Protein 3JD6 (pdb70)

Foldseek 3Di:
DDQDVPVDWAWCALVVCVADLVQKAWPDPVCVQFFVCPVGSNLQAPPRDDRWHFTGTQDDQLPIWIKGQQQDFAWFFWKKKAFIDPDWKAKWKKWKWADPPVDDDIDGQADPDVGHDIHIHDGTHGGMDIGTRHDIDGHRMIIIGTHDIPNTDGIHIITIGHPSPDD

Nearest PDB structures (foldseek):
  3jd6-assembly1_O  TM=1.006E+00  e=1.590E-33  Homo sapiens
  5n6w-assembly1_A  TM=8.012E-01  e=7.878E-18  Homo sapiens
  4ki5-assembly1_M  TM=8.714E-01  e=9.964E-13  Homo sapiens
  1iqd-assembly1_C  TM=8.669E-01  e=8.639E-12  Homo sapiens
  7kbt-assembly1_A  TM=8.930E-01  e=3.059E-11  Sus scrofa

Structure (mmCIF, N/CA/C/O backbone):
data_3JD6
#
_entry.id   3JD6
#
_cell.length_a   1
_cell.length_b   1
_cell.length_c   1
_cell.angle_alpha   90
_cell.angle_beta   90
_cell.angle_gamma   90
#
_symmetry.space_group_name_H-M   'P 1'
#
loop_
_atom_site.group_PDB
_atom_site.id
_atom_site.type_symbol
_atom_site.label_atom_id
_atom_site.label_alt_id
_atom_site.label_comp_id
_atom_site.label_asym_id
_atom_site.label_entity_id
_atom_site.label_seq_id
_atom_site.pdbx_PDB_ins_code
_atom_site.Cartn_x
_atom_site.Cartn_y
_atom_site.Cartn_z
_atom_site.occupancy
_atom_site.B_iso_or_equiv
_atom_site.auth_seq_id
_atom_site.auth_comp_id
_atom_site.auth_asym_id
_atom_site.auth_atom_id
_atom_site.pdbx_PDB_model_num
ATOM 1 N N . ASP A 1 35 ? 10.456 15.061 -32.135 1.00 0.00 58 ASP O N 1
ATOM 2 C CA . ASP A 1 35 ? 9.230 14.968 -31.248 1.00 0.00 58 ASP O CA 1
ATOM 3 C C . ASP A 1 35 ? 9.092 16.246 -30.374 1.00 0.00 58 ASP O C 1
ATOM 4 O O . ASP A 1 35 ? 8.133 17.024 -30.486 1.00 0.00 58 ASP O O 1
ATOM 13 N N . CYS A 1 36 ? 10.130 16.452 -29.483 1.00 0.00 59 CYS O N 1
ATOM 14 C CA . CYS A 1 36 ? 10.268 17.534 -28.573 1.00 0.00 59 CYS O CA 1
ATOM 15 C C . CYS A 1 36 ? 11.559 17.276 -27.793 1.00 0.00 59 CYS O C 1
ATOM 16 O O . CYS A 1 36 ? 11.990 16.085 -27.708 1.00 0.00 59 CYS O O 1
ATOM 23 N N . ILE A 1 37 ? 12.143 18.427 -27.371 1.00 0.00 60 ILE O N 1
ATOM 24 C CA . ILE A 1 37 ? 13.427 18.441 -26.640 1.00 0.00 60 ILE O CA 1
ATOM 25 C C . ILE A 1 37 ? 13.274 17.644 -25.467 1.00 0.00 60 ILE O C 1
ATOM 26 O O . ILE A 1 37 ? 12.166 17.558 -24.895 1.00 0.00 60 ILE O O 1
ATOM 42 N N . PRO A 1 38 ? 14.300 16.855 -25.112 1.00 0.00 61 PRO O N 1
ATOM 43 C CA . PRO A 1 38 ? 14.300 16.070 -23.898 1.00 0.00 61 PRO O CA 1
ATOM 44 C C . PRO A 1 38 ? 15.231 16.621 -22.876 1.00 0.00 61 PRO O C 1
ATOM 45 O O . PRO A 1 38 ? 15.953 17.521 -23.206 1.00 0.00 61 PRO O O 1
ATOM 56 N N . GLU A 1 39 ? 15.274 15.896 -21.765 1.00 0.00 62 GLU O N 1
ATOM 57 C CA . GLU A 1 39 ? 16.173 16.205 -20.715 1.00 0.00 62 GLU O CA 1
ATOM 58 C C . GLU A 1 39 ? 17.101 15.049 -20.627 1.00 0.00 62 GLU O C 1
ATOM 59 O O . GLU A 1 39 ? 16.790 13.961 -20.057 1.00 0.00 62 GLU O O 1
ATOM 71 N N . CYS A 1 40 ? 18.342 15.167 -21.105 1.00 0.00 63 CYS O N 1
ATOM 72 C CA . CYS A 1 40 ? 18.636 15.252 -22.539 1.00 0.00 63 CYS O CA 1
ATOM 73 C C . CYS A 1 40 ? 18.739 13.899 -23.116 1.00 0.00 63 CYS O C 1
ATOM 74 O O . CYS A 1 40 ? 18.449 13.675 -24.294 1.00 0.00 63 CYS O O 1
ATOM 81 N N . PRO A 1 41 ? 19.157 12.782 -22.470 1.00 0.00 64 PRO O N 1
ATOM 82 C CA . PRO A 1 41 ? 19.672 12.496 -21.127 1.00 0.00 64 PRO O CA 1
ATOM 83 C C . PRO A 1 41 ? 21.136 12.866 -20.944 1.00 0.00 64 PRO O C 1
ATOM 84 O O . PRO A 1 41 ? 21.395 12.935 -19.749 1.00 0.00 64 PRO O O 1
ATOM 95 N N . TYR A 1 42 ? 22.007 13.112 -21.967 1.00 0.00 65 TYR O N 1
ATOM 96 C CA . TYR A 1 42 ? 23.372 13.416 -21.635 1.00 0.00 65 TYR O CA 1
ATOM 97 C C . TYR A 1 42 ? 23.695 14.710 -22.349 1.00 0.00 65 TYR O C 1
ATOM 98 O O . TYR A 1 42 ? 23.131 14.958 -23.388 1.00 0.00 65 TYR O O 1
ATOM 116 N N . HIS A 1 43 ? 24.601 15.471 -21.734 1.00 0.00 66 HIS O N 1
ATOM 117 C CA . HIS A 1 43 ? 25.148 16.755 -22.087 1.00 0.00 66 HIS O CA 1
ATOM 118 C C . HIS A 1 43 ? 26.303 16.562 -23.046 1.00 0.00 66 HIS O C 1
ATOM 119 O O . HIS A 1 43 ? 26.975 15.509 -23.013 1.00 0.00 66 HIS O O 1
ATOM 133 N N . LYS A 1 44 ? 26.382 17.552 -23.902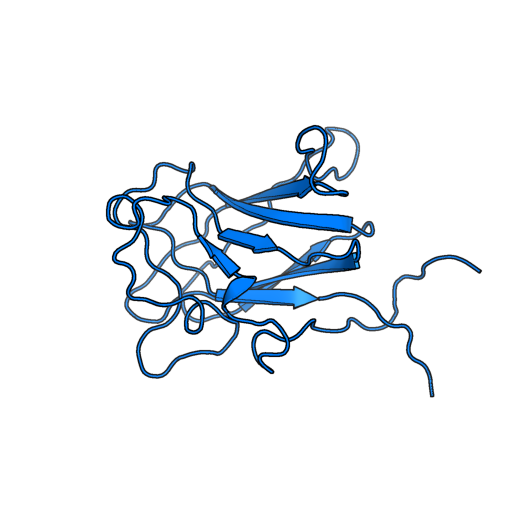 1.00 0.00 67 LYS O N 1
ATOM 134 C CA . LYS A 1 44 ? 27.377 17.517 -24.908 1.00 0.00 67 LYS O CA 1
ATOM 135 C C . LYS A 1 44 ? 28.310 18.712 -24.659 1.00 0.00 67 LYS O C 1
ATOM 136 O O . LYS A 1 44 ? 27.836 19.811 -24.919 1.00 0.00 67 LYS O O 1
ATOM 155 N N . PRO A 1 45 ? 29.524 18.634 -24.162 1.00 0.00 68 PRO O N 1
ATOM 156 C CA . PRO A 1 45 ? 30.393 19.838 -24.045 1.00 0.00 68 PRO O CA 1
ATOM 157 C C . PRO A 1 45 ? 30.632 20.400 -25.462 1.00 0.00 68 PRO O C 1
ATOM 158 O O . PRO A 1 45 ? 30.769 19.568 -26.341 1.00 0.00 68 PRO O O 1
ATOM 169 N N . LEU A 1 46 ? 30.632 21.745 -25.571 1.00 0.00 69 LEU O N 1
ATOM 170 C CA . LEU A 1 46 ? 30.867 22.342 -26.919 1.00 0.00 69 LEU O CA 1
ATOM 171 C C . LEU A 1 46 ? 32.194 22.040 -27.392 1.00 0.00 69 LEU O C 1
ATOM 172 O O . LEU A 1 46 ? 32.392 21.484 -28.450 1.00 0.00 69 LEU O O 1
ATOM 188 N N . GLY A 1 47 ? 33.209 22.379 -26.489 1.00 0.00 70 GLY O N 1
ATOM 189 C CA . GLY A 1 47 ? 34.611 22.066 -26.665 1.00 0.00 70 GLY O CA 1
ATOM 190 C C . GLY A 1 47 ? 35.404 23.348 -26.440 1.00 0.00 70 GLY O C 1
ATOM 191 O O . GLY A 1 47 ? 35.555 24.036 -27.367 1.00 0.00 70 GLY O O 1
ATOM 195 N N . PHE A 1 48 ? 35.859 23.492 -25.203 1.00 0.00 71 PHE O N 1
ATOM 196 C CA . PHE A 1 48 ? 36.767 24.527 -24.732 1.00 0.00 71 PHE O CA 1
ATOM 197 C C . PHE A 1 48 ? 37.967 23.750 -24.233 1.00 0.00 71 PHE O C 1
ATOM 198 O O . PHE A 1 48 ? 39.102 24.257 -24.309 1.00 0.00 71 PHE O O 1
ATOM 215 N N . GLU A 1 49 ? 37.805 22.571 -23.645 1.00 0.00 72 GLU O N 1
ATOM 216 C CA . GLU A 1 49 ? 38.835 21.717 -23.145 1.00 0.00 72 GLU O CA 1
ATOM 217 C C . GLU A 1 49 ? 39.339 21.100 -24.490 1.00 0.00 72 GLU O C 1
ATOM 218 O O . GLU A 1 49 ? 40.520 21.085 -24.750 1.00 0.00 72 GLU O O 1
ATOM 230 N N . SER A 1 50 ? 38.374 20.593 -25.381 1.00 0.00 73 SER O N 1
ATOM 231 C CA . SER A 1 50 ? 38.807 19.958 -26.596 1.00 0.00 73 SER O CA 1
ATOM 232 C C . SER A 1 50 ? 39.396 21.047 -27.563 1.00 0.00 73 SER O C 1
ATOM 233 O O . SER A 1 50 ? 40.109 20.757 -28.483 1.00 0.00 73 SER O O 1
ATOM 241 N N . GLY A 1 51 ? 38.865 22.271 -27.355 1.00 0.00 74 GLY O N 1
ATOM 242 C CA . GLY A 1 51 ? 39.223 23.441 -28.123 1.00 0.00 74 GLY O CA 1
ATOM 243 C C . GLY A 1 51 ? 38.571 23.491 -29.397 1.00 0.00 74 GLY O C 1
ATOM 244 O O . GLY A 1 51 ? 39.207 23.829 -30.436 1.00 0.00 74 GLY O O 1
ATOM 248 N N . GLU A 1 52 ? 37.218 23.072 -29.456 1.00 0.00 75 GLU O N 1
ATOM 249 C CA . GLU A 1 52 ? 36.360 23.080 -30.683 1.00 0.00 75 GLU O CA 1
ATOM 250 C C . GLU A 1 52 ? 36.050 24.469 -30.956 1.00 0.00 75 GLU O C 1
ATOM 251 O O . GLU A 1 52 ? 36.255 24.944 -32.113 1.00 0.00 75 GLU O O 1
ATOM 263 N N . VAL A 1 53 ? 35.771 25.296 -29.959 1.00 0.00 76 VAL O N 1
ATOM 264 C CA . VAL A 1 53 ? 35.570 26.668 -30.070 1.00 0.00 76 VAL O CA 1
ATOM 265 C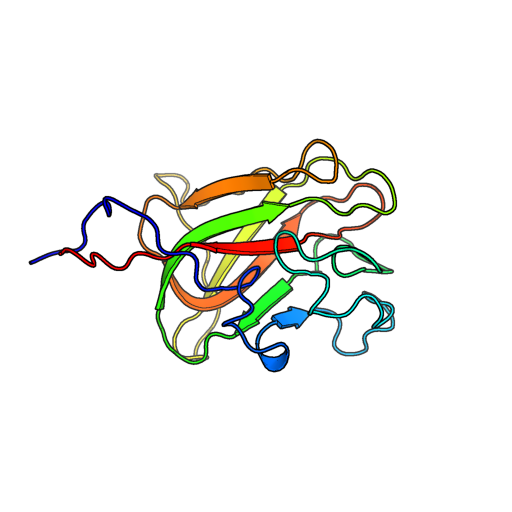 C . VAL A 1 53 ? 36.850 27.313 -30.505 1.00 0.00 76 VAL O C 1
ATOM 266 O O . VAL A 1 53 ? 37.903 26.884 -30.115 1.00 0.00 76 VAL O O 1
ATOM 279 N N . THR A 1 54 ? 36.777 28.353 -31.449 1.00 0.00 77 THR O N 1
ATOM 280 C CA . THR A 1 54 ? 37.970 29.036 -31.986 1.00 0.00 77 THR O CA 1
ATOM 281 C C . THR A 1 54 ? 38.330 30.151 -30.971 1.00 0.00 77 THR O C 1
ATOM 282 O O . THR A 1 54 ? 37.367 30.489 -30.235 1.00 0.00 77 THR O O 1
ATOM 293 N N . PRO A 1 55 ? 39.542 30.725 -30.847 1.00 0.00 78 PRO O N 1
ATOM 294 C CA . PRO A 1 55 ? 39.823 31.669 -29.783 1.00 0.00 78 PRO O CA 1
ATOM 295 C C . PRO A 1 55 ? 39.043 33.009 -30.010 1.00 0.00 78 PRO O C 1
ATOM 296 O O . PRO A 1 55 ? 38.780 33.741 -29.093 1.00 0.00 78 PRO O O 1
ATOM 307 N N . ASP A 1 56 ? 38.737 33.268 -31.268 1.00 0.00 79 ASP O N 1
ATOM 308 C CA . ASP A 1 56 ? 38.049 34.336 -31.937 1.00 0.00 79 ASP O CA 1
ATOM 309 C C . ASP A 1 56 ? 36.569 34.354 -31.471 1.00 0.00 79 ASP O C 1
ATOM 310 O O . ASP A 1 56 ? 35.920 35.382 -31.530 1.00 0.00 79 ASP O O 1
ATOM 319 N N . GLN A 1 57 ? 36.062 33.278 -30.866 1.00 0.00 80 GLN O N 1
ATOM 320 C CA . GLN A 1 57 ? 34.695 33.284 -30.340 1.00 0.00 80 GLN O CA 1
ATOM 321 C C . GLN A 1 57 ? 34.603 33.560 -28.863 1.00 0.00 80 GLN O C 1
ATOM 322 O O . GLN A 1 57 ? 33.516 33.642 -28.290 1.00 0.00 80 GLN O O 1
ATOM 336 N N . ILE A 1 58 ? 35.734 33.767 -28.226 1.00 0.00 81 ILE O N 1
ATOM 337 C CA . ILE A 1 58 ? 35.773 34.077 -26.771 1.00 0.00 81 ILE O CA 1
ATOM 338 C C . ILE A 1 58 ? 36.196 35.559 -26.827 1.00 0.00 81 ILE O C 1
ATOM 339 O O . ILE A 1 58 ? 37.324 36.013 -27.179 1.00 0.00 81 ILE O O 1
ATOM 355 N N . THR A 1 59 ? 35.191 36.343 -26.459 1.00 0.00 82 THR O N 1
ATOM 356 C CA . THR A 1 59 ? 35.228 37.829 -26.474 1.00 0.00 82 THR O CA 1
ATOM 357 C C . THR A 1 59 ? 35.264 38.215 -25.096 1.00 0.00 82 THR O C 1
ATOM 358 O O . THR A 1 59 ? 34.558 37.589 -24.277 1.00 0.00 82 THR O O 1
ATOM 369 N N . CYS A 1 60 ? 36.172 39.163 -24.645 1.00 0.00 83 CYS O N 1
ATOM 370 C CA . CYS A 1 60 ? 36.331 39.618 -23.362 1.00 0.00 83 CYS O CA 1
ATOM 371 C C . CYS A 1 60 ? 35.896 41.035 -23.389 1.00 0.00 83 CYS O C 1
ATOM 372 O O . CYS A 1 60 ? 36.128 41.804 -24.322 1.00 0.00 83 CYS O O 1
ATOM 380 N N . SER A 1 61 ? 35.290 41.534 -22.283 1.00 0.00 84 SER O N 1
ATOM 381 C CA . SER A 1 61 ? 34.852 42.888 -21.978 1.00 0.00 84 SER O CA 1
ATOM 382 C C . SER A 1 61 ? 36.106 43.649 -21.830 1.00 0.00 84 SER O C 1
ATOM 383 O O . SER A 1 61 ? 37.265 43.195 -21.781 1.00 0.00 84 SER O O 1
ATOM 391 N N . ASN A 1 62 ? 35.948 45.000 -21.957 1.00 0.00 85 ASN O N 1
ATOM 392 C CA . ASN A 1 62 ? 37.003 45.982 -22.062 1.00 0.00 85 ASN O CA 1
ATOM 393 C C . ASN A 1 62 ? 37.660 45.925 -23.429 1.00 0.00 85 ASN O C 1
ATOM 394 O O . ASN A 1 62 ? 38.783 45.438 -23.441 1.00 0.00 85 ASN O O 1
ATOM 405 N N . PRO A 1 63 ? 37.179 46.448 -24.542 1.00 0.00 86 PRO O N 1
ATOM 406 C CA . PRO A 1 63 ? 37.759 46.313 -25.854 1.00 0.00 86 PRO O CA 1
ATOM 407 C C . PRO A 1 63 ? 39.087 47.057 -25.883 1.00 0.00 86 PRO O C 1
ATOM 408 O O . PRO A 1 63 ? 39.912 46.729 -26.744 1.00 0.00 86 PRO O O 1
ATOM 419 N N . GLU A 1 64 ? 39.395 47.990 -24.933 1.00 0.00 87 GLU O N 1
ATOM 420 C CA . GLU A 1 64 ? 40.665 48.683 -24.820 1.00 0.00 87 GLU O CA 1
ATOM 421 C C . GLU A 1 64 ? 41.668 47.670 -24.367 1.00 0.00 87 GLU O C 1
ATOM 422 O O . GLU A 1 64 ? 42.825 47.712 -24.783 1.00 0.00 87 GLU O O 1
ATOM 434 N N . GLN A 1 65 ? 41.292 46.640 -23.472 1.00 0.00 88 GLN O N 1
ATOM 435 C CA . GLN A 1 65 ? 42.081 45.511 -22.938 1.00 0.00 88 GLN O CA 1
ATOM 436 C C . GLN A 1 65 ? 43.292 46.038 -22.145 1.00 0.00 88 GLN O C 1
ATOM 437 O O . GLN A 1 65 ? 44.378 45.419 -22.021 1.00 0.00 88 GLN O O 1
ATOM 451 N N . TYR A 1 66 ? 43.135 47.212 -21.520 1.00 0.00 89 TYR O N 1
ATOM 452 C CA . TYR A 1 66 ? 44.186 47.737 -20.757 1.00 0.00 89 TYR O CA 1
ATOM 453 C C . TYR A 1 66 ? 43.599 48.333 -19.491 1.00 0.00 89 TYR O C 1
ATOM 454 O O . TYR A 1 66 ? 44.227 48.943 -18.658 1.00 0.00 89 TYR O O 1
ATOM 472 N N . VAL A 1 67 ? 42.280 48.145 -19.275 1.00 0.00 90 VAL O N 1
ATOM 473 C CA . VAL A 1 67 ? 41.514 48.669 -18.180 1.00 0.00 90 VAL O CA 1
ATOM 474 C C . VAL A 1 67 ? 40.887 47.507 -17.485 1.00 0.00 90 VAL O C 1
ATOM 475 O O . VAL A 1 67 ? 40.835 47.435 -16.287 1.00 0.00 90 VAL O O 1
ATOM 488 N N . GLY A 1 68 ? 40.444 46.478 -18.195 1.00 0.00 91 GLY O N 1
ATOM 489 C CA . GLY A 1 68 ? 39.774 45.319 -17.640 1.00 0.00 91 GLY O CA 1
ATOM 490 C C . GLY A 1 68 ? 40.458 44.101 -18.214 1.00 0.00 91 GLY O C 1
ATOM 491 O O . GLY A 1 68 ? 39.748 43.126 -18.356 1.00 0.00 91 GLY O O 1
ATOM 495 N N . TRP A 1 69 ? 41.755 44.228 -18.489 1.00 0.00 92 TRP O N 1
ATOM 496 C CA . TRP A 1 69 ? 42.489 43.115 -18.940 1.00 0.00 92 TRP O CA 1
ATOM 497 C C . TRP A 1 69 ? 43.929 43.584 -19.119 1.00 0.00 92 TRP O C 1
ATOM 498 O O . TRP A 1 69 ? 44.230 44.752 -19.007 1.00 0.00 92 TRP O O 1
ATOM 519 N N . TYR A 1 70 ? 44.825 42.606 -19.215 1.00 0.00 93 TYR O N 1
ATOM 520 C CA . TYR A 1 70 ? 46.206 42.869 -19.406 1.00 0.00 93 TYR O CA 1
ATOM 521 C C . TYR A 1 70 ? 46.544 42.317 -20.790 1.00 0.00 93 TYR O C 1
ATOM 522 O O . TYR A 1 70 ? 47.689 42.438 -21.314 1.00 0.00 93 TYR O O 1
ATOM 540 N N . SER A 1 71 ? 45.541 41.638 -21.416 1.00 0.00 94 SER O N 1
ATOM 541 C CA . SER A 1 71 ? 45.663 40.946 -22.725 1.00 0.00 94 SER O CA 1
ATOM 542 C C . SER A 1 71 ? 46.634 39.815 -22.679 1.00 0.00 94 SER O C 1
ATOM 543 O O . SER A 1 71 ? 47.250 39.494 -23.664 1.00 0.00 94 SER O O 1
ATOM 551 N N . SER A 1 72 ? 46.746 39.309 -21.454 1.00 0.00 95 SER O N 1
ATOM 552 C CA . SER A 1 72 ? 47.644 38.222 -21.096 1.00 0.00 95 SER O CA 1
ATOM 553 C C . SER A 1 72 ? 47.179 37.971 -19.663 1.00 0.00 95 SER O C 1
ATOM 554 O O . SER A 1 72 ? 47.824 38.412 -18.707 1.00 0.00 95 SER O O 1
ATOM 562 N N . TRP A 1 73 ? 46.095 37.214 -19.523 1.00 0.00 96 TRP O N 1
ATOM 563 C CA . TRP A 1 73 ? 46.078 35.904 -20.014 1.00 0.00 96 TRP O CA 1
ATOM 564 C C . TRP A 1 73 ? 45.181 35.819 -21.163 1.00 0.00 96 TRP O C 1
ATOM 565 O O . TRP A 1 73 ? 44.226 36.561 -21.220 1.00 0.00 96 TRP O O 1
ATOM 586 N N . THR A 1 74 ? 45.536 34.994 -22.134 1.00 0.00 97 THR O N 1
ATOM 587 C CA . THR A 1 74 ? 44.780 34.955 -23.345 1.00 0.00 97 THR O CA 1
ATOM 588 C C . THR A 1 74 ? 43.500 34.076 -23.264 1.00 0.00 97 THR O C 1
ATOM 589 O O . THR A 1 74 ? 43.399 33.275 -22.344 1.00 0.00 97 THR O O 1
ATOM 600 N N . ALA A 1 75 ? 42.550 34.135 -24.206 1.00 0.00 98 ALA O N 1
ATOM 601 C CA . ALA A 1 75 ? 41.316 33.385 -24.308 1.00 0.00 98 ALA O CA 1
ATOM 602 C C . ALA A 1 75 ? 41.564 31.895 -24.287 1.00 0.00 98 ALA O C 1
ATOM 603 O O . ALA A 1 75 ? 40.636 31.189 -23.863 1.00 0.00 98 ALA O O 1
ATOM 610 N N . ASN A 1 76 ? 42.714 31.399 -24.755 1.00 0.00 99 ASN O N 1
ATOM 611 C CA . ASN A 1 76 ? 42.992 30.061 -24.732 1.00 0.00 99 ASN O CA 1
ATOM 612 C C . ASN A 1 76 ? 43.220 29.507 -23.323 1.00 0.00 99 ASN O C 1
ATOM 613 O O . ASN A 1 76 ? 43.087 28.382 -23.026 1.00 0.00 99 ASN O O 1
ATOM 624 N N . LYS A 1 77 ? 43.574 30.352 -22.379 1.00 0.00 100 LYS O N 1
ATOM 625 C CA . LYS A 1 77 ? 43.816 30.046 -20.964 1.00 0.00 100 LYS O CA 1
ATOM 626 C C . LYS A 1 77 ? 42.590 30.049 -20.202 1.00 0.00 100 LYS O C 1
ATOM 627 O O . LYS A 1 77 ? 42.413 29.320 -19.264 1.00 0.00 100 LYS O O 1
ATOM 646 N N . ALA A 1 78 ? 41.625 30.897 -20.639 1.00 0.00 101 ALA O N 1
ATOM 647 C CA . ALA A 1 78 ? 40.290 31.028 -20.140 1.00 0.00 101 ALA O CA 1
ATOM 648 C C . ALA A 1 78 ? 39.398 29.951 -20.688 1.00 0.00 101 ALA O C 1
ATOM 649 O O . ALA A 1 78 ? 38.311 30.263 -21.221 1.00 0.00 101 ALA O O 1
ATOM 656 N N . ARG A 1 79 ? 39.768 28.673 -20.575 1.00 0.00 102 ARG O N 1
ATOM 657 C CA . ARG A 1 79 ? 39.027 27.565 -21.073 1.00 0.00 102 ARG O CA 1
ATOM 658 C C . ARG A 1 79 ? 39.214 26.532 -20.021 1.00 0.00 102 ARG O C 1
ATOM 659 O O . ARG A 1 79 ? 40.233 26.474 -19.356 1.00 0.00 102 ARG O O 1
ATOM 680 N N . LEU A 1 80 ? 38.090 25.700 -19.872 1.00 0.00 103 LEU O N 1
ATOM 681 C CA . LEU A 1 80 ? 38.036 24.625 -18.913 1.00 0.00 103 LEU O CA 1
ATOM 682 C C . LEU A 1 80 ? 39.235 23.661 -19.088 1.00 0.00 103 LEU O C 1
ATOM 683 O O . LEU A 1 80 ? 39.463 23.004 -20.150 1.00 0.00 103 LEU O O 1
ATOM 699 N N . ASN A 1 81 ? 39.975 23.506 -17.941 1.00 0.00 104 ASN O N 1
ATOM 700 C CA . ASN A 1 81 ? 41.146 22.657 -17.723 1.00 0.00 104 ASN O CA 1
ATOM 701 C C . ASN A 1 81 ? 42.285 23.080 -18.594 1.00 0.00 104 ASN O C 1
ATOM 702 O O . ASN A 1 81 ? 43.227 22.287 -18.760 1.00 0.00 104 ASN O O 1
ATOM 713 N N . SER A 1 82 ? 42.355 24.322 -19.118 1.00 0.00 105 SER O N 1
ATOM 714 C CA . SER A 1 82 ? 43.476 24.852 -19.871 1.00 0.00 105 SER O CA 1
ATOM 715 C C . SER A 1 82 ? 44.386 25.466 -18.815 1.00 0.00 105 SER O C 1
ATOM 716 O O . SER A 1 82 ? 43.883 26.224 -18.020 1.00 0.00 105 SER O O 1
ATOM 724 N N . GLN A 1 83 ? 45.692 25.167 -18.706 1.00 0.00 106 GLN O N 1
ATOM 725 C CA . GLN A 1 83 ? 46.528 25.676 -17.719 1.00 0.00 106 GLN O CA 1
ATOM 726 C C . GLN A 1 83 ? 47.949 25.298 -18.182 1.00 0.00 106 GLN O C 1
ATOM 727 O O . GLN A 1 83 ? 48.293 24.796 -19.267 1.00 0.00 106 GLN O O 1
ATOM 741 N N . GLY A 1 84 ? 48.939 25.589 -17.278 1.00 0.00 107 GLY O N 1
ATOM 742 C CA . GLY A 1 84 ? 50.307 25.375 -17.490 1.00 0.00 107 GLY O CA 1
ATOM 743 C C . GLY A 1 84 ? 51.139 26.615 -17.716 1.00 0.00 107 GLY O C 1
ATOM 744 O O . GLY A 1 84 ? 52.371 26.562 -17.701 1.00 0.00 107 GLY O O 1
ATOM 748 N N . PHE A 1 85 ? 50.396 27.772 -18.018 1.00 0.00 108 PHE O N 1
ATOM 749 C CA . PHE A 1 85 ? 51.088 29.016 -18.255 1.00 0.00 108 PHE O CA 1
ATOM 750 C C . PHE A 1 85 ? 50.172 30.158 -17.957 1.00 0.00 108 PHE O C 1
ATOM 751 O O . PHE A 1 85 ? 50.389 31.298 -18.402 1.00 0.00 108 PHE O O 1
ATOM 768 N N . GLY A 1 86 ? 49.142 29.938 -17.117 1.00 0.00 109 GLY O N 1
ATOM 769 C CA . GLY A 1 86 ? 48.219 30.951 -16.768 1.00 0.00 109 GLY O CA 1
ATOM 770 C C . GLY A 1 86 ? 46.922 30.253 -16.932 1.00 0.00 109 GLY O C 1
ATOM 771 O O . GLY A 1 86 ? 46.793 29.392 -17.797 1.00 0.00 109 GLY O O 1
ATOM 775 N N . CYS A 1 87 ? 45.977 30.512 -16.006 1.00 0.00 110 CYS O N 1
ATOM 776 C CA . CYS A 1 87 ? 44.692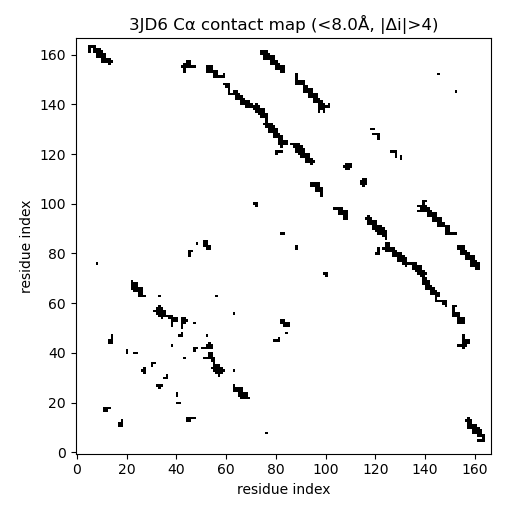 29.917 -15.937 1.00 0.00 110 CYS O CA 1
ATOM 777 C C . CYS A 1 87 ? 43.856 31.107 -15.981 1.00 0.00 110 CYS O C 1
ATOM 778 O O . CYS A 1 87 ? 44.168 32.118 -15.333 1.00 0.00 110 CYS O O 1
ATOM 785 N N . ALA A 1 88 ? 42.784 31.069 -16.772 1.00 0.00 111 ALA O N 1
ATOM 786 C CA . ALA A 1 88 ? 41.763 32.132 -16.866 1.00 0.00 111 ALA O CA 1
ATOM 787 C C . ALA A 1 88 ? 42.208 33.326 -17.662 1.00 0.00 111 ALA O C 1
ATOM 788 O O . ALA A 1 88 ? 43.293 33.405 -18.192 1.00 0.00 111 ALA O O 1
ATOM 795 N N . TRP A 1 89 ? 41.304 34.345 -17.702 1.00 0.00 112 TRP O N 1
ATOM 796 C CA . TRP A 1 89 ? 41.524 35.626 -18.237 1.00 0.00 112 TRP O CA 1
ATOM 797 C C . TRP A 1 89 ? 41.559 36.509 -17.096 1.00 0.00 112 TRP O C 1
ATOM 798 O O . TRP A 1 89 ? 40.863 36.239 -16.150 1.00 0.00 112 TRP O O 1
ATOM 819 N N . LEU A 1 90 ? 42.307 37.599 -17.230 1.00 0.00 113 LEU O N 1
ATOM 820 C CA . LEU A 1 90 ? 42.462 38.525 -16.149 1.00 0.00 113 LEU O CA 1
ATOM 821 C C . LEU A 1 90 ? 41.610 39.769 -16.412 1.00 0.00 113 LEU O C 1
ATOM 822 O O . LEU A 1 90 ? 40.983 39.867 -17.462 1.00 0.00 113 LEU O O 1
ATOM 838 N N . SER A 1 91 ? 41.515 40.583 -15.370 1.00 0.00 114 SER O N 1
ATOM 839 C CA . SER A 1 91 ? 40.727 41.771 -15.432 1.00 0.00 114 SER O CA 1
ATOM 840 C C . SER A 1 91 ? 41.387 42.691 -14.412 1.00 0.00 114 SER O C 1
ATOM 841 O O . SER A 1 91 ? 41.415 42.470 -13.193 1.00 0.00 114 SER O O 1
ATOM 849 N N . LYS A 1 92 ? 41.951 43.857 -14.915 1.00 0.00 115 LYS O N 1
ATOM 850 C CA . LYS A 1 92 ? 42.595 44.863 -14.021 1.00 0.00 115 LYS O CA 1
ATOM 851 C C . LYS A 1 92 ? 41.627 45.541 -13.241 1.00 0.00 115 LYS O C 1
ATOM 852 O O . LYS A 1 92 ? 41.675 45.433 -12.049 1.00 0.00 115 LYS O O 1
ATOM 871 N N . PHE A 1 93 ? 40.617 46.247 -13.834 1.00 0.00 116 PHE O N 1
ATOM 872 C CA . PHE A 1 93 ? 39.519 46.846 -13.100 1.00 0.00 116 PHE O CA 1
ATOM 873 C C . PHE A 1 93 ? 38.320 46.088 -13.483 1.00 0.00 116 PHE O C 1
ATOM 874 O O . PHE A 1 93 ? 38.203 45.490 -14.567 1.00 0.00 116 PHE O O 1
ATOM 891 N N . GLN A 1 94 ? 37.349 46.021 -12.537 1.00 0.00 117 GLN O N 1
ATOM 892 C CA . GLN A 1 94 ? 36.118 45.291 -12.634 1.00 0.00 117 GLN O CA 1
ATOM 893 C C . GLN A 1 94 ? 35.207 45.633 -11.452 1.00 0.00 117 GLN O C 1
ATOM 894 O O . GLN A 1 94 ? 35.514 45.445 -10.239 1.00 0.00 117 GLN O O 1
ATOM 908 N N . ASP A 1 95 ? 34.057 46.224 -11.806 1.00 0.00 118 ASP O N 1
ATOM 909 C CA . ASP A 1 95 ? 33.089 46.536 -10.739 1.00 0.00 118 ASP O CA 1
ATOM 910 C C . ASP A 1 95 ? 31.745 45.923 -11.180 1.00 0.00 118 ASP O C 1
ATOM 911 O O . ASP A 1 95 ? 30.745 46.587 -11.122 1.00 0.00 118 ASP O O 1
ATOM 920 N N . SER A 1 96 ? 31.776 44.631 -11.579 1.00 0.00 119 SER O N 1
ATOM 921 C CA . SER A 1 96 ? 30.694 43.782 -12.028 1.00 0.00 119 SER O CA 1
ATOM 922 C C . SER A 1 96 ? 30.122 44.372 -13.319 1.00 0.00 119 SER O C 1
ATOM 923 O O . SER A 1 96 ? 28.877 44.469 -13.416 1.00 0.00 119 SER O O 1
ATOM 931 N N . SER A 1 97 ? 30.989 44.852 -14.233 1.00 0.00 120 SER O N 1
ATOM 932 C CA . SER A 1 97 ? 30.582 45.458 -15.494 1.00 0.00 120 SER O CA 1
ATOM 933 C C . SER A 1 97 ? 31.641 44.981 -16.468 1.00 0.00 120 SER O C 1
ATOM 934 O O . SER A 1 97 ? 31.981 45.732 -17.466 1.00 0.00 120 SER O O 1
ATOM 942 N N . GLN A 1 98 ? 32.092 43.715 -16.147 1.00 0.00 121 GLN O N 1
ATOM 943 C CA . GLN A 1 98 ? 33.063 43.011 -16.938 1.00 0.00 121 GLN O CA 1
ATOM 944 C C . GLN A 1 98 ? 32.409 41.654 -16.968 1.00 0.00 121 GLN O C 1
ATOM 945 O O . GLN A 1 98 ? 31.583 41.285 -16.097 1.00 0.00 121 GLN O O 1
ATOM 959 N N . TRP A 1 99 ? 32.687 41.009 -18.113 1.00 0.00 122 TRP O N 1
ATOM 960 C CA . TRP A 1 99 ? 32.076 39.751 -18.516 1.00 0.00 122 TRP O CA 1
ATOM 961 C C . TRP A 1 99 ? 32.838 38.991 -19.556 1.00 0.00 122 TRP O C 1
ATOM 962 O O . TRP A 1 99 ? 33.695 39.510 -20.214 1.00 0.00 122 TRP O O 1
ATOM 983 N N . LEU A 1 100 ? 32.349 37.721 -19.843 1.00 0.00 123 LEU O N 1
ATOM 984 C CA . LEU A 1 100 ? 33.058 37.021 -20.827 1.00 0.00 123 LEU O CA 1
ATOM 985 C C . LEU A 1 100 ? 31.976 36.624 -21.770 1.00 0.00 123 LEU O C 1
ATOM 986 O O . LEU A 1 100 ? 30.861 36.267 -21.347 1.00 0.00 123 LEU O O 1
ATOM 1002 N N . GLN A 1 101 ? 32.142 36.729 -23.153 1.00 0.00 124 GLN O N 1
ATOM 1003 C CA . GLN A 1 101 ? 31.003 36.402 -24.098 1.00 0.00 124 GLN O CA 1
ATOM 1004 C C . GLN A 1 101 ? 31.500 35.342 -24.952 1.00 0.00 124 GLN O C 1
ATOM 1005 O O . GLN A 1 101 ? 32.639 35.321 -25.308 1.00 0.00 124 GLN O O 1
ATOM 1019 N N . ILE A 1 102 ? 30.497 34.495 -25.382 1.00 0.00 125 ILE O N 1
ATOM 1020 C CA . ILE A 1 102 ? 30.785 33.433 -26.247 1.00 0.00 125 ILE O CA 1
ATOM 1021 C C . ILE A 1 102 ? 29.943 33.819 -27.453 1.00 0.00 125 ILE O C 1
ATOM 1022 O O . ILE A 1 102 ? 28.749 33.993 -27.323 1.00 0.00 125 ILE O O 1
ATOM 1038 N N . ASP A 1 103 ? 30.689 33.992 -28.539 1.00 0.00 126 ASP O N 1
ATOM 1039 C CA . ASP A 1 103 ? 30.036 34.368 -29.827 1.00 0.00 126 ASP O CA 1
ATOM 1040 C C . ASP A 1 103 ? 30.013 33.067 -30.547 1.00 0.00 126 ASP O C 1
ATOM 1041 O O . ASP A 1 103 ? 30.991 32.705 -31.228 1.00 0.00 126 ASP O O 1
ATOM 1050 N N . LEU A 1 104 ? 28.811 32.400 -30.603 1.00 0.00 127 LEU O N 1
ATOM 1051 C CA . LEU A 1 104 ? 28.604 31.164 -31.332 1.00 0.00 127 LEU O CA 1
ATOM 1052 C C . LEU A 1 104 ? 28.390 31.290 -32.798 1.00 0.00 127 LEU O C 1
ATOM 1053 O O . LEU A 1 104 ? 28.567 30.379 -33.577 1.00 0.00 127 LEU O O 1
ATOM 1069 N N . LYS A 1 105 ? 27.868 32.440 -33.251 1.00 0.00 128 LYS O N 1
ATOM 1070 C CA . LYS A 1 105 ? 27.573 32.720 -34.636 1.00 0.00 128 LYS O CA 1
ATOM 1071 C C . LYS A 1 105 ? 26.687 31.721 -35.240 1.00 0.00 128 LYS O C 1
ATOM 1072 O O . LYS A 1 105 ? 26.629 31.547 -36.481 1.00 0.00 128 LYS O O 1
ATOM 1091 N N . GLU A 1 106 ? 25.794 31.166 -34.450 1.00 0.00 129 GLU O N 1
ATOM 1092 C CA . GLU A 1 106 ? 24.757 30.188 -34.832 1.00 0.00 129 GLU O CA 1
ATOM 1093 C C . GLU A 1 106 ? 23.966 30.061 -33.589 1.00 0.00 129 GLU O C 1
ATOM 1094 O O . GLU A 1 106 ? 24.568 29.952 -32.518 1.00 0.00 129 GLU O O 1
ATOM 1106 N N . ILE A 1 107 ? 22.617 30.122 -33.669 1.00 0.00 130 ILE O N 1
ATOM 1107 C CA . ILE A 1 107 ? 21.754 29.937 -32.556 1.00 0.00 130 ILE O CA 1
ATOM 1108 C C . ILE A 1 107 ? 21.813 28.513 -32.167 1.00 0.00 130 ILE O C 1
ATOM 1109 O O . ILE A 1 107 ? 21.462 27.661 -32.988 1.00 0.00 130 ILE O O 1
ATOM 1125 N N . LYS A 1 108 ? 22.295 28.210 -30.968 1.00 0.00 131 LYS O N 1
ATOM 1126 C CA . LYS A 1 108 ? 22.520 26.841 -30.465 1.00 0.00 131 LYS O CA 1
ATOM 1127 C C . LYS A 1 108 ? 21.769 26.707 -29.187 1.00 0.00 131 LYS O C 1
ATOM 1128 O O . LYS A 1 108 ? 21.232 27.722 -28.668 1.00 0.00 131 LYS O O 1
ATOM 1147 N N . VAL A 1 109 ? 21.603 25.424 -28.771 1.00 0.00 132 VAL O N 1
ATOM 1148 C CA . VAL A 1 109 ? 20.859 25.135 -27.533 1.00 0.00 132 VAL O CA 1
ATOM 1149 C C . VAL A 1 109 ? 21.890 24.674 -26.544 1.00 0.00 132 VAL O C 1
ATOM 1150 O O . VAL A 1 109 ? 22.583 23.692 -26.668 1.00 0.00 132 VAL O O 1
ATOM 1163 N N . ILE A 1 110 ? 21.972 25.571 -25.502 1.00 0.00 133 ILE O N 1
ATOM 1164 C CA . ILE A 1 110 ? 22.918 25.493 -24.414 1.00 0.00 133 ILE O CA 1
ATOM 1165 C C . ILE A 1 110 ? 22.191 24.877 -23.283 1.00 0.00 133 ILE O C 1
ATOM 1166 O O . ILE A 1 110 ? 21.100 25.356 -22.920 1.00 0.00 133 ILE O O 1
ATOM 1182 N N . SER A 1 111 ? 22.744 23.816 -22.699 1.00 0.00 134 SER O N 1
ATOM 1183 C CA . SER A 1 111 ? 22.113 23.194 -21.501 1.00 0.00 134 SER O CA 1
ATOM 1184 C C . SER A 1 111 ? 22.903 23.524 -20.162 1.00 0.00 134 SER O C 1
ATOM 1185 O O . SER A 1 111 ? 22.385 23.246 -19.060 1.00 0.00 134 SER O O 1
ATOM 1193 N N . GLY A 1 112 ? 24.153 24.024 -20.203 1.00 0.00 135 GLY O N 1
ATOM 1194 C CA . GLY A 1 112 ? 24.792 24.329 -18.905 1.00 0.00 135 GLY O CA 1
ATOM 1195 C C . GLY A 1 112 ? 25.964 25.180 -19.125 1.00 0.00 135 GLY O C 1
ATOM 1196 O O . GLY A 1 112 ? 26.490 25.231 -20.244 1.00 0.00 135 GLY O O 1
ATOM 1200 N N . ILE A 1 113 ? 26.488 25.804 -18.042 1.00 0.00 136 ILE O N 1
ATOM 1201 C CA . ILE A 1 113 ? 27.655 26.662 -17.976 1.00 0.00 136 ILE O CA 1
ATOM 1202 C C . ILE A 1 113 ? 28.611 26.093 -16.932 1.00 0.00 136 ILE O C 1
ATOM 1203 O O . ILE A 1 113 ? 28.206 26.017 -15.734 1.00 0.00 136 ILE O O 1
ATOM 1219 N N . LEU A 1 114 ? 29.793 25.675 -17.331 1.00 0.00 137 LEU O N 1
ATOM 1220 C CA . LEU A 1 114 ? 30.788 25.136 -16.456 1.00 0.00 137 LEU O CA 1
ATOM 1221 C C . LEU A 1 114 ? 31.688 26.357 -16.155 1.00 0.00 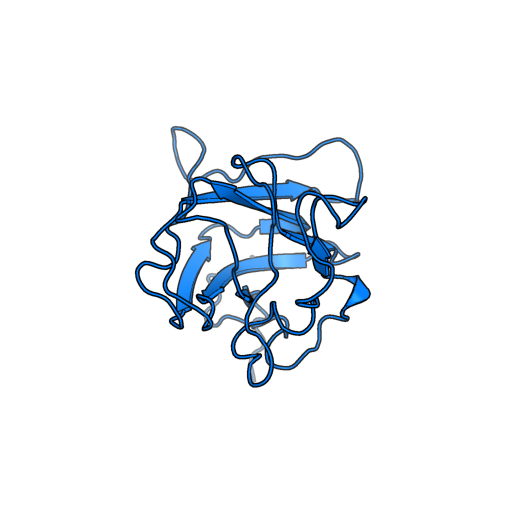137 LEU O C 1
ATOM 1222 O O . LEU A 1 114 ? 32.145 27.035 -17.122 1.00 0.00 137 LEU O O 1
ATOM 1238 N N . THR A 1 115 ? 32.060 26.489 -14.874 1.00 0.00 138 THR O N 1
ATOM 1239 C CA . THR A 1 115 ? 33.018 27.561 -14.510 1.00 0.00 138 THR O CA 1
ATOM 1240 C C . THR A 1 115 ? 34.029 26.822 -13.615 1.00 0.00 138 THR O C 1
ATOM 1241 O O . THR A 1 115 ? 33.666 26.024 -12.778 1.00 0.00 138 THR O O 1
ATOM 1252 N N . GLN A 1 116 ? 35.285 27.155 -13.761 1.00 0.00 139 GLN O N 1
ATOM 1253 C CA . GLN A 1 116 ? 36.390 26.621 -13.113 1.00 0.00 139 GLN O CA 1
ATOM 1254 C C . GLN A 1 116 ? 37.189 27.832 -12.607 1.00 0.00 139 GLN O C 1
ATOM 1255 O O . GLN A 1 116 ? 37.388 28.790 -13.411 1.00 0.00 139 GLN O O 1
ATOM 1269 N N . GLY A 1 117 ? 37.777 27.750 -11.399 1.00 0.00 140 GLY O N 1
ATOM 1270 C CA . GLY A 1 117 ? 38.669 28.800 -10.862 1.00 0.00 140 GLY O CA 1
ATOM 1271 C C . GLY A 1 117 ? 40.053 28.907 -11.561 1.00 0.00 140 GLY O C 1
ATOM 1272 O O . GLY A 1 117 ? 40.372 28.051 -12.335 1.00 0.00 140 GLY O O 1
ATOM 1276 N N . ARG A 1 118 ? 40.772 29.951 -11.201 1.00 0.00 141 ARG O N 1
ATOM 1277 C CA . ARG A 1 118 ? 42.108 30.178 -11.746 1.00 0.00 141 ARG O CA 1
ATOM 1278 C C . ARG A 1 118 ? 43.047 29.326 -10.936 1.00 0.00 141 ARG O C 1
ATOM 1279 O O . ARG A 1 118 ? 42.602 28.432 -10.293 1.00 0.00 141 ARG O O 1
ATOM 1300 N N . CYS A 1 119 ? 44.368 29.579 -11.120 1.00 0.00 142 CYS O N 1
ATOM 1301 C CA . CYS A 1 119 ? 45.397 28.831 -10.455 1.00 0.00 142 CYS O CA 1
ATOM 1302 C C . CYS A 1 119 ? 46.556 29.678 -9.991 1.00 0.00 142 CYS O C 1
ATOM 1303 O O . CYS A 1 119 ? 47.646 29.137 -9.638 1.00 0.00 142 CYS O O 1
ATOM 1310 N N . ASP A 1 120 ? 46.443 31.007 -10.088 1.00 0.00 143 ASP O N 1
ATOM 1311 C CA . ASP A 1 120 ? 47.550 31.839 -9.749 1.00 0.00 143 ASP O CA 1
ATOM 1312 C C . ASP A 1 120 ? 47.496 32.067 -8.249 1.00 0.00 143 ASP O C 1
ATOM 1313 O O . ASP A 1 120 ? 48.454 31.768 -7.490 1.00 0.00 143 ASP O O 1
ATOM 1322 N N . ILE A 1 121 ? 46.325 32.518 -7.721 1.00 0.00 144 ILE O N 1
ATOM 1323 C CA . ILE A 1 121 ? 46.033 32.827 -6.351 1.00 0.00 144 ILE O CA 1
ATOM 1324 C C . ILE A 1 121 ? 44.549 32.666 -6.192 1.00 0.00 144 ILE O C 1
ATOM 1325 O O . ILE A 1 121 ? 43.795 32.680 -7.181 1.00 0.00 144 ILE O O 1
ATOM 1341 N N . ASP A 1 122 ? 44.135 32.413 -4.948 1.00 0.00 145 ASP O N 1
ATOM 1342 C CA . ASP A 1 122 ? 42.769 32.140 -4.618 1.00 0.00 145 ASP O CA 1
ATOM 1343 C C . ASP A 1 122 ? 41.723 33.211 -5.053 1.00 0.00 145 ASP O C 1
ATOM 1344 O O . ASP A 1 122 ? 42.061 34.411 -5.139 1.00 0.00 145 ASP O O 1
ATOM 1353 N N . GLU A 1 123 ? 40.428 32.762 -5.326 1.00 0.00 146 GLU O N 1
ATOM 1354 C CA . GLU A 1 123 ? 39.382 33.678 -5.715 1.00 0.00 146 GLU O CA 1
ATOM 1355 C C . GLU A 1 123 ? 38.167 32.943 -5.196 1.00 0.00 146 GLU O C 1
ATOM 1356 O O . GLU A 1 123 ? 38.138 31.692 -5.206 1.00 0.00 146 GLU O O 1
ATOM 1368 N N . TRP A 1 124 ? 37.298 33.750 -4.586 1.00 0.00 147 TRP O N 1
ATOM 1369 C CA . TRP A 1 124 ? 36.189 33.247 -3.807 1.00 0.00 147 TRP O CA 1
ATOM 1370 C C . TRP A 1 124 ? 34.977 33.404 -4.654 1.00 0.00 147 TRP O C 1
ATOM 1371 O O . TRP A 1 124 ? 35.062 33.961 -5.775 1.00 0.00 147 TRP O O 1
ATOM 1392 N N . MET A 1 125 ? 33.808 32.711 -4.262 1.00 0.00 148 MET O N 1
ATOM 1393 C CA . MET A 1 125 ? 32.591 32.610 -4.917 1.00 0.00 148 MET O CA 1
ATOM 1394 C C . MET A 1 125 ? 32.013 33.958 -5.311 1.00 0.00 148 MET O C 1
ATOM 1395 O O . MET A 1 125 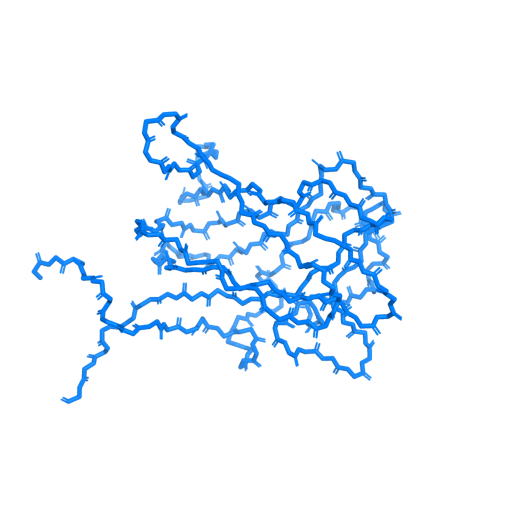? 32.005 34.924 -4.628 1.00 0.00 148 MET O O 1
ATOM 1409 N N . THR A 1 126 ? 31.507 33.983 -6.481 1.00 0.00 149 THR O N 1
ATOM 1410 C CA . THR A 1 126 ? 30.879 35.119 -7.103 1.00 0.00 149 THR O CA 1
ATOM 1411 C C . THR A 1 126 ? 29.499 34.757 -7.548 1.00 0.00 149 THR O C 1
ATOM 1412 O O . THR A 1 126 ? 29.130 33.601 -7.426 1.00 0.00 149 THR O O 1
ATOM 1423 N N . LYS A 1 127 ? 28.749 35.655 -8.200 1.00 0.00 150 LYS O N 1
ATOM 1424 C CA . LYS A 1 127 ? 27.528 35.225 -8.671 1.00 0.00 150 LYS O CA 1
ATOM 1425 C C . LYS A 1 127 ? 27.538 35.364 -10.166 1.00 0.00 150 LYS O C 1
ATOM 1426 O O . LYS A 1 127 ? 28.438 36.071 -10.675 1.00 0.00 150 LYS O O 1
ATOM 1445 N N . TYR A 1 128 ? 26.566 34.804 -11.011 1.00 0.00 151 TYR O N 1
ATOM 1446 C CA . TYR A 1 128 ? 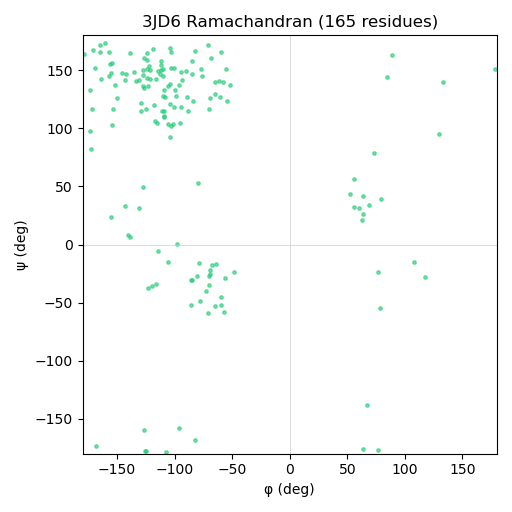26.647 35.056 -12.416 1.00 0.00 151 TYR O CA 1
ATOM 1447 C C . TYR A 1 128 ? 25.360 35.660 -12.912 1.00 0.00 151 TYR O C 1
ATOM 1448 O O . TYR A 1 128 ? 24.297 35.072 -12.657 1.00 0.00 151 TYR O O 1
ATOM 1466 N N . SER A 1 129 ? 25.399 36.637 -13.895 1.00 0.00 152 SER O N 1
ATOM 1467 C CA . SER A 1 129 ? 24.201 36.965 -14.518 1.00 0.00 152 SER O CA 1
ATOM 1468 C C . SER A 1 129 ? 24.290 36.417 -15.862 1.00 0.00 152 SER O C 1
ATOM 1469 O O . SER A 1 129 ? 25.273 36.641 -16.570 1.00 0.00 152 SER O O 1
ATOM 1477 N N . VAL A 1 130 ? 23.241 35.592 -16.280 1.00 0.00 153 VAL O N 1
ATOM 1478 C CA . VAL A 1 130 ? 23.259 34.873 -17.567 1.00 0.00 153 VAL O CA 1
ATOM 1479 C C . VAL A 1 130 ? 22.391 35.731 -18.480 1.00 0.00 153 VAL O C 1
ATOM 1480 O O . VAL A 1 130 ? 21.181 35.986 -18.193 1.00 0.00 153 VAL O O 1
ATOM 1493 N N . GLN A 1 131 ? 22.964 36.282 -19.587 1.00 0.00 154 GLN O N 1
ATOM 1494 C CA . GLN A 1 131 ? 22.260 37.000 -20.572 1.00 0.00 154 GLN O CA 1
ATOM 1495 C C . GLN A 1 131 ? 22.487 36.299 -21.888 1.00 0.00 154 GLN O C 1
ATOM 1496 O O . GLN A 1 131 ? 23.544 35.647 -22.138 1.00 0.00 154 GLN O O 1
ATOM 1510 N N . TYR A 1 132 ? 21.514 36.448 -22.831 1.00 0.00 155 TYR O N 1
ATOM 1511 C CA . TYR A 1 132 ? 21.702 35.916 -24.133 1.00 0.00 155 TYR O CA 1
ATOM 1512 C C . TYR A 1 132 ? 20.844 36.666 -25.110 1.00 0.00 155 TYR O C 1
ATOM 1513 O O . TYR A 1 132 ? 19.811 37.297 -24.810 1.00 0.00 155 TYR O O 1
ATOM 1531 N N . ARG A 1 133 ? 21.355 36.580 -26.344 1.00 0.00 156 ARG O N 1
ATOM 1532 C CA . ARG A 1 133 ? 20.792 37.281 -27.411 1.00 0.00 156 ARG O CA 1
ATOM 1533 C C . ARG A 1 133 ? 20.939 36.349 -28.549 1.00 0.00 156 ARG O C 1
ATOM 1534 O O . ARG A 1 133 ? 21.963 35.671 -28.715 1.00 0.00 156 ARG O O 1
ATOM 1555 N N . THR A 1 134 ? 19.864 36.339 -29.420 1.00 0.00 157 THR O N 1
ATOM 1556 C CA . THR A 1 134 ? 19.804 35.550 -30.605 1.00 0.00 157 THR O CA 1
ATOM 1557 C C . 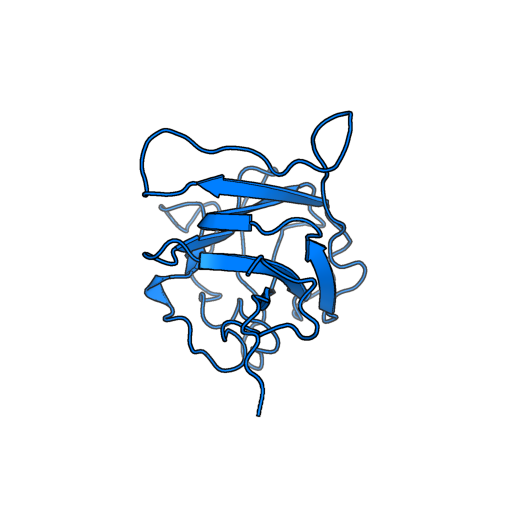THR A 1 134 ? 19.850 36.536 -31.762 1.00 0.00 157 THR O C 1
ATOM 1558 O O . THR A 1 134 ? 19.447 37.663 -31.572 1.00 0.00 157 THR O O 1
ATOM 1569 N N . ASP A 1 135 ? 20.277 35.993 -32.944 1.00 0.00 158 ASP O N 1
ATOM 1570 C CA . ASP A 1 135 ? 20.274 36.718 -34.186 1.00 0.00 158 ASP O CA 1
ATOM 1571 C C . ASP A 1 135 ? 21.412 37.710 -34.289 1.00 0.00 158 ASP O C 1
ATOM 1572 O O . ASP A 1 135 ? 21.685 38.098 -35.400 1.00 0.00 158 ASP O O 1
ATOM 1581 N N . GLU A 1 136 ? 21.942 38.149 -33.167 1.00 0.00 159 GLU O N 1
ATOM 1582 C CA . GLU A 1 136 ? 22.891 39.297 -33.058 1.00 0.00 159 GLU O CA 1
ATOM 1583 C C . GLU A 1 136 ? 22.076 40.529 -33.389 1.00 0.00 159 GLU O C 1
ATOM 1584 O O . GLU A 1 136 ? 22.642 41.455 -33.987 1.00 0.00 159 GLU O O 1
ATOM 1596 N N . ARG A 1 137 ? 20.730 40.618 -33.031 1.00 0.00 160 ARG O N 1
ATOM 1597 C CA . ARG A 1 137 ? 19.842 41.681 -33.301 1.00 0.00 160 ARG O CA 1
ATOM 1598 C C . ARG A 1 137 ? 19.029 41.878 -32.039 1.00 0.00 160 ARG O C 1
ATOM 1599 O O . ARG A 1 137 ? 18.906 41.113 -31.124 1.00 0.00 160 ARG O O 1
ATOM 1620 N N . LEU A 1 138 ? 18.366 43.079 -32.033 1.00 0.00 161 LEU O N 1
ATOM 1621 C CA . LEU A 1 138 ? 17.540 43.623 -30.986 1.00 0.00 161 LEU O CA 1
ATOM 1622 C C . LEU A 1 138 ? 18.496 43.887 -29.865 1.00 0.00 161 LEU O C 1
ATOM 1623 O O . LEU A 1 138 ? 19.598 44.275 -30.070 1.00 0.00 161 LEU O O 1
ATOM 1639 N N . ASN A 1 139 ? 18.044 43.545 -28.616 1.00 0.00 162 ASN O N 1
ATOM 1640 C CA . ASN A 1 139 ? 18.776 43.767 -27.445 1.00 0.00 162 ASN O CA 1
ATOM 1641 C C . ASN A 1 139 ? 18.832 42.396 -26.815 1.00 0.00 162 ASN O C 1
ATOM 1642 O O . ASN A 1 139 ? 18.207 41.385 -27.302 1.00 0.00 162 ASN O O 1
ATOM 1653 N N . TRP A 1 140 ? 19.463 42.379 -25.622 1.00 0.00 163 TRP O N 1
ATOM 1654 C CA . TRP A 1 140 ? 19.708 41.228 -24.750 1.00 0.00 163 TRP O CA 1
ATOM 1655 C C . TRP A 1 140 ? 18.615 41.022 -23.802 1.00 0.00 163 TRP O C 1
ATOM 1656 O O . TRP A 1 140 ? 17.973 41.999 -23.328 1.00 0.00 163 TRP O O 1
ATOM 1677 N N . ILE A 1 141 ? 18.404 39.709 -23.444 1.00 0.00 164 ILE O N 1
ATOM 1678 C CA . ILE A 1 141 ? 17.454 39.344 -22.485 1.00 0.00 164 ILE O CA 1
ATOM 1679 C C . ILE A 1 141 ? 18.027 38.493 -21.393 1.00 0.00 164 ILE O C 1
ATOM 1680 O O . ILE A 1 141 ? 19.110 37.861 -21.514 1.00 0.00 164 ILE O O 1
ATOM 1696 N N . TYR A 1 142 ? 17.350 38.417 -20.257 1.00 0.00 165 TYR O N 1
ATOM 1697 C CA . TYR A 1 142 ? 17.793 37.726 -19.050 1.00 0.00 165 TYR O CA 1
ATOM 1698 C C . TYR A 1 142 ? 17.286 36.337 -18.949 1.00 0.00 165 TYR O C 1
ATOM 1699 O O . TYR A 1 142 ? 16.106 36.058 -19.269 1.00 0.00 165 TYR O O 1
ATOM 1717 N N . TYR A 1 143 ? 18.110 35.441 -18.298 1.00 0.00 166 TYR O N 1
ATOM 1718 C CA . TYR A 1 143 ? 17.748 34.076 -17.865 1.00 0.00 166 TYR O CA 1
ATOM 1719 C C . TYR A 1 143 ? 16.707 34.130 -16.828 1.00 0.00 166 TYR O C 1
ATOM 1720 O O . TYR A 1 143 ? 16.905 34.845 -15.847 1.00 0.00 166 TYR O O 1
ATOM 1738 N N . LYS A 1 144 ? 15.684 33.336 -17.082 1.00 0.00 167 LYS O N 1
ATOM 1739 C CA . LYS A 1 144 ? 14.556 33.248 -16.168 1.00 0.00 167 LYS O CA 1
ATOM 1740 C C . LYS A 1 144 ? 14.486 31.882 -15.579 1.00 0.00 167 LYS O C 1
ATOM 1741 O O . LYS A 1 144 ? 14.846 30.889 -16.197 1.00 0.00 167 LYS O O 1
ATOM 1760 N N . ASP A 1 145 ? 14.004 31.777 -14.370 1.00 0.00 168 ASP O N 1
ATOM 1761 C CA . ASP A 1 145 ? 13.856 30.515 -13.602 1.00 0.00 168 ASP O CA 1
ATOM 1762 C C . ASP A 1 145 ? 12.738 30.814 -12.643 1.00 0.00 168 ASP O C 1
ATOM 1763 O O . ASP A 1 145 ? 12.972 31.426 -11.633 1.00 0.00 168 ASP O O 1
ATOM 1772 N N . GLN A 1 146 ? 11.533 30.312 -12.924 1.00 0.00 169 GLN O N 1
ATOM 1773 C CA . GLN A 1 146 ? 10.330 30.444 -12.099 1.00 0.00 169 GLN O CA 1
ATOM 1774 C C . GLN A 1 146 ? 9.790 31.828 -11.888 1.00 0.00 169 GLN O C 1
ATOM 1775 O O . GLN A 1 146 ? 10.251 32.858 -12.423 1.00 0.00 169 GLN O O 1
ATOM 1789 N N . THR A 1 147 ? 8.760 31.991 -11.082 1.00 0.00 170 THR O N 1
ATOM 1790 C CA . THR A 1 147 ? 8.107 33.189 -10.716 1.00 0.00 170 THR O CA 1
ATOM 1791 C C . THR A 1 147 ? 9.150 34.044 -10.038 1.00 0.00 170 THR O C 1
ATOM 1792 O O . THR A 1 147 ? 9.911 33.522 -9.181 1.00 0.00 170 THR O O 1
ATOM 1803 N N . GLY A 1 148 ? 9.347 35.274 -10.469 1.00 0.00 171 GLY O N 1
ATOM 1804 C CA . GLY A 1 148 ? 10.429 36.118 -9.976 1.00 0.00 171 GLY O CA 1
ATOM 1805 C C . GLY A 1 148 ? 11.294 36.396 -11.134 1.00 0.00 171 GLY O C 1
ATOM 1806 O O . GLY A 1 148 ? 11.811 37.521 -11.353 1.00 0.00 171 GLY O O 1
ATOM 1810 N N . ASN A 1 149 ? 11.298 35.458 -12.111 1.00 0.00 172 ASN O N 1
ATOM 1811 C CA . ASN A 1 149 ? 11.893 35.492 -13.390 1.00 0.00 172 ASN O CA 1
ATOM 1812 C C . ASN A 1 149 ? 13.298 35.821 -13.520 1.00 0.00 172 ASN O C 1
ATOM 1813 O O . ASN A 1 149 ? 13.708 36.532 -14.479 1.00 0.00 172 ASN O O 1
ATOM 1824 N N . ASN A 1 150 ? 14.226 35.292 -12.690 1.00 0.00 173 ASN O N 1
ATOM 1825 C CA . ASN A 1 150 ? 15.625 35.518 -12.800 1.00 0.00 173 ASN O CA 1
ATOM 1826 C C . ASN A 1 150 ? 16.280 34.570 -11.826 1.00 0.00 173 ASN O C 1
ATOM 1827 O O . ASN A 1 150 ? 15.644 33.877 -10.974 1.00 0.00 173 ASN O O 1
ATOM 1838 N N . ARG A 1 151 ? 17.643 34.496 -12.028 1.00 0.00 174 ARG O N 1
ATOM 1839 C CA . ARG A 1 151 ? 18.363 33.669 -11.155 1.00 0.00 174 ARG O CA 1
ATOM 1840 C C . ARG A 1 151 ? 19.760 34.049 -11.486 1.00 0.00 174 ARG O C 1
ATOM 1841 O O . ARG A 1 151 ? 20.079 34.408 -12.602 1.00 0.00 174 ARG O O 1
ATOM 1862 N N . VAL A 1 152 ? 20.647 33.908 -10.475 1.00 0.00 175 VAL O N 1
ATOM 1863 C CA . VAL A 1 152 ? 22.112 34.105 -10.585 1.00 0.00 175 VAL O CA 1
ATOM 1864 C C . VAL A 1 152 ? 22.593 32.760 -10.093 1.00 0.00 175 VAL O C 1
ATOM 1865 O O . VAL A 1 152 ? 21.966 32.015 -9.339 1.00 0.00 175 VAL O O 1
ATOM 1878 N N . PHE A 1 153 ? 23.766 32.396 -10.634 1.00 0.00 176 PHE O N 1
ATOM 1879 C CA . PHE A 1 153 ? 24.377 31.118 -10.375 1.00 0.00 176 PHE O CA 1
ATOM 1880 C C . PHE A 1 153 ? 25.624 31.471 -9.558 1.00 0.00 176 PHE O C 1
ATOM 1881 O O . PHE A 1 153 ? 26.152 32.599 -9.644 1.00 0.00 176 PHE O O 1
ATOM 1898 N N . TYR A 1 154 ? 26.109 30.475 -8.716 1.00 0.00 177 TYR O N 1
ATOM 1899 C CA . TYR A 1 154 ? 27.188 30.482 -7.746 1.00 0.00 177 TYR O CA 1
ATOM 1900 C C . TYR A 1 154 ? 28.470 30.405 -8.503 1.00 0.00 177 TYR O C 1
ATOM 1901 O O . TYR A 1 154 ? 28.645 29.630 -9.406 1.00 0.00 177 TYR O O 1
ATOM 1919 N N . GLY A 1 155 ? 29.569 31.073 -8.049 1.00 0.00 178 GLY O N 1
ATOM 1920 C CA . GLY A 1 155 ? 30.844 30.944 -8.684 1.00 0.00 178 GLY O CA 1
ATOM 1921 C C . GLY A 1 155 ? 31.572 29.952 -7.963 1.00 0.00 178 GLY O C 1
ATOM 1922 O O . GLY A 1 155 ? 30.944 29.108 -7.320 1.00 0.00 178 GLY O O 1
ATOM 1926 N N . ASN A 1 156 ? 32.901 30.081 -8.157 1.00 0.00 179 ASN O N 1
ATOM 1927 C CA . ASN A 1 156 ? 33.845 29.096 -7.636 1.00 0.00 179 ASN O CA 1
ATOM 1928 C C . ASN A 1 156 ? 34.241 29.441 -6.286 1.00 0.00 179 ASN O C 1
ATOM 1929 O O . ASN A 1 156 ? 34.782 30.492 -6.090 1.00 0.00 179 ASN O O 1
ATOM 1940 N N . SER A 1 157 ? 33.898 28.612 -5.287 1.00 0.00 180 SER O N 1
ATOM 1941 C CA . SER A 1 157 ? 34.174 28.813 -3.945 1.00 0.00 180 SER O CA 1
ATOM 1942 C C . SER A 1 157 ? 35.661 28.921 -3.587 1.00 0.00 180 SER O C 1
ATOM 1943 O O . SER A 1 157 ? 36.100 29.892 -3.010 1.00 0.00 180 SER O O 1
ATOM 1951 N N . ASP A 1 158 ? 36.420 27.933 -4.032 1.00 0.00 181 ASP O N 1
ATOM 1952 C CA . ASP A 1 158 ? 37.835 27.933 -3.821 1.00 0.00 181 ASP O CA 1
ATOM 1953 C C . ASP A 1 158 ? 38.340 27.730 -5.171 1.00 0.00 181 ASP O C 1
ATOM 1954 O O . ASP A 1 158 ? 37.678 27.182 -6.070 1.00 0.00 181 ASP O O 1
ATOM 1963 N N . ARG A 1 159 ? 39.531 28.360 -5.516 1.00 0.00 182 ARG O N 1
ATOM 1964 C CA . ARG A 1 159 ? 40.099 28.191 -6.854 1.00 0.00 182 ARG O CA 1
ATOM 1965 C C . ARG A 1 159 ? 40.436 26.683 -7.209 1.00 0.00 182 ARG O C 1
ATOM 1966 O O . ARG A 1 159 ? 40.576 25.761 -6.408 1.00 0.00 182 ARG O O 1
ATOM 1987 N N . THR A 1 160 ? 40.661 26.574 -8.567 1.00 0.00 183 THR O N 1
ATOM 1988 C CA . THR A 1 160 ? 41.089 25.520 -9.393 1.00 0.00 183 THR O CA 1
ATOM 1989 C C . THR A 1 160 ? 40.175 24.388 -9.190 1.00 0.00 183 THR O C 1
ATOM 1990 O O . THR A 1 160 ? 40.559 23.288 -8.874 1.00 0.00 183 THR O O 1
ATOM 2001 N N . SER A 1 161 ? 38.874 24.591 -9.398 1.00 0.00 184 SER O N 1
ATOM 2002 C CA . SER A 1 161 ? 37.809 23.526 -9.180 1.00 0.00 184 SER O CA 1
ATOM 2003 C C . SER A 1 161 ? 36.642 23.862 -10.040 1.00 0.00 184 SER O C 1
ATOM 2004 O O . SER A 1 161 ? 36.422 25.020 -10.320 1.00 0.00 184 SER O O 1
ATOM 2012 N N . THR A 1 162 ? 35.897 22.907 -10.554 1.00 0.00 185 THR O N 1
ATOM 2013 C CA . THR A 1 162 ? 34.833 23.254 -11.484 1.00 0.00 185 THR O CA 1
ATOM 2014 C C . THR A 1 162 ? 33.438 23.111 -10.726 1.00 0.00 185 THR O C 1
ATOM 2015 O O . THR A 1 162 ? 33.144 22.158 -10.025 1.00 0.00 185 THR O O 1
ATOM 2026 N N . VAL A 1 163 ? 32.573 24.135 -10.967 1.00 0.00 186 VAL O N 1
ATOM 2027 C CA . VAL A 1 163 ? 31.209 24.302 -10.490 1.00 0.00 186 VAL O CA 1
ATOM 2028 C C . VAL A 1 163 ? 30.407 24.106 -11.753 1.00 0.00 186 VAL O C 1
ATOM 2029 O O . VAL A 1 163 ? 30.671 24.690 -12.790 1.00 0.00 186 VAL O O 1
ATOM 2042 N N . GLN A 1 164 ? 29.430 23.183 -11.598 1.00 0.00 187 GLN O N 1
ATOM 2043 C CA . GLN A 1 164 ? 28.568 22.706 -12.692 1.00 0.00 187 GLN O CA 1
ATOM 2044 C C . GLN A 1 164 ? 27.265 23.397 -12.491 1.00 0.00 187 GLN O C 1
ATOM 2045 O O . GLN A 1 164 ? 26.453 22.832 -11.735 1.00 0.00 187 GLN O O 1
ATOM 2059 N N . ASN A 1 165 ? 26.988 24.438 -13.263 1.00 0.00 188 ASN O N 1
ATOM 2060 C CA . ASN A 1 165 ? 25.732 25.122 -13.251 1.00 0.00 188 ASN O CA 1
ATOM 2061 C C . ASN A 1 165 ? 24.992 24.723 -14.535 1.00 0.00 188 ASN O C 1
ATOM 2062 O O . ASN A 1 165 ? 25.213 25.220 -15.568 1.00 0.00 188 ASN O O 1
ATOM 2073 N N . LEU A 1 166 ? 23.983 23.815 -14.324 1.00 0.00 189 LEU O N 1
ATOM 2074 C CA . LEU A 1 166 ? 23.182 23.291 -15.390 1.00 0.00 189 LEU O CA 1
ATOM 2075 C C . LEU A 1 166 ? 22.039 24.259 -15.349 1.00 0.00 189 LEU O C 1
ATOM 2076 O O . LEU A 1 166 ? 21.530 24.738 -14.349 1.00 0.00 189 LEU O O 1
ATOM 2092 N N . LEU A 1 167 ? 21.566 24.598 -16.579 1.00 0.00 190 LEU O N 1
ATOM 2093 C CA . LEU A 1 167 ? 20.435 25.452 -16.814 1.00 0.00 190 LEU O CA 1
ATOM 2094 C C . LEU A 1 167 ? 19.275 24.596 -17.344 1.00 0.00 190 LEU O C 1
ATOM 2095 O O . LEU A 1 167 ? 19.407 23.924 -18.401 1.00 0.00 190 LEU O O 1
ATOM 2111 N N . ARG A 1 168 ? 18.203 24.452 -16.463 1.00 0.00 191 ARG O N 1
ATOM 2112 C CA . ARG A 1 168 ? 17.088 23.560 -16.642 1.00 0.00 191 ARG O CA 1
ATOM 2113 C C . ARG A 1 168 ? 16.437 23.857 -17.915 1.00 0.00 191 ARG O C 1
ATOM 2114 O O . ARG A 1 168 ? 16.379 22.892 -18.703 1.00 0.00 191 ARG O O 1
ATOM 2135 N N . PRO A 1 169 ? 15.909 25.014 -18.297 1.00 0.00 192 PRO O N 1
ATOM 2136 C CA . PRO A 1 169 ? 15.299 25.199 -19.607 1.00 0.00 192 PRO O CA 1
ATOM 2137 C C . PRO A 1 169 ? 16.383 25.340 -20.639 1.00 0.00 192 PRO O C 1
ATOM 2138 O O . PRO A 1 169 ? 17.478 25.885 -20.332 1.00 0.00 192 PRO O O 1
ATOM 2149 N N . PRO A 1 170 ? 16.145 24.954 -21.893 1.00 0.00 193 PRO O N 1
ATOM 2150 C CA . PRO A 1 170 ? 17.033 25.149 -22.972 1.00 0.00 193 PRO O CA 1
ATOM 2151 C C . PRO A 1 170 ? 17.215 26.601 -23.417 1.00 0.00 193 PRO O C 1
ATOM 2152 O O . PRO A 1 170 ? 16.226 27.268 -23.645 1.00 0.00 193 PRO O O 1
ATOM 2163 N N . ILE A 1 171 ? 18.510 27.031 -23.464 1.00 0.00 194 ILE O N 1
ATOM 2164 C CA . ILE A 1 171 ? 18.875 28.414 -23.743 1.00 0.00 194 ILE O CA 1
ATOM 2165 C C . ILE A 1 171 ? 19.132 28.448 -25.233 1.00 0.00 194 ILE O C 1
ATOM 2166 O O . ILE A 1 171 ? 20.074 27.811 -25.684 1.00 0.00 194 ILE O O 1
ATOM 218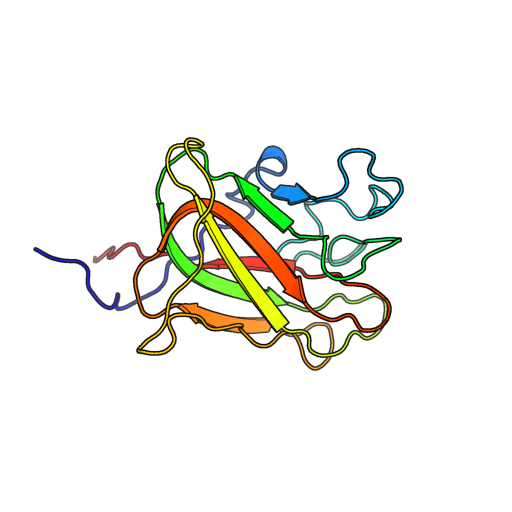2 N N . ILE A 1 172 ? 18.331 29.258 -25.894 1.00 0.00 195 ILE O N 1
ATOM 2183 C CA . ILE A 1 172 ? 18.325 29.579 -27.279 1.00 0.00 195 ILE O CA 1
ATOM 2184 C C . ILE A 1 172 ? 19.129 30.849 -27.320 1.00 0.00 195 ILE O C 1
ATOM 2185 O O . ILE A 1 172 ? 18.699 31.934 -26.854 1.00 0.00 195 ILE O O 1
ATOM 2201 N N . SER A 1 173 ? 20.393 30.730 -27.783 1.00 0.00 196 SER O N 1
ATOM 2202 C CA . SER A 1 173 ? 21.335 31.799 -27.784 1.00 0.00 196 SER O CA 1
ATOM 2203 C C . SER A 1 173 ? 22.286 31.794 -28.973 1.00 0.00 196 SER O C 1
ATOM 2204 O O . SER A 1 173 ? 22.632 30.747 -29.435 1.00 0.00 196 SER O O 1
ATOM 2212 N N . ARG A 1 174 ? 22.723 32.973 -29.456 1.00 0.00 197 ARG O N 1
ATOM 2213 C CA . ARG A 1 174 ? 23.663 32.989 -30.483 1.00 0.00 197 ARG O CA 1
ATOM 2214 C C . ARG A 1 174 ? 24.920 33.643 -29.952 1.00 0.00 197 ARG O C 1
ATOM 2215 O O . ARG A 1 174 ? 26.010 33.238 -30.319 1.00 0.00 197 ARG O O 1
ATOM 2236 N N . PHE A 1 175 ? 24.692 34.665 -29.027 1.00 0.00 198 PHE O N 1
ATOM 2237 C CA . PHE A 1 175 ? 25.703 35.431 -28.405 1.00 0.00 198 PHE O CA 1
ATOM 2238 C C . PHE A 1 175 ? 25.409 35.372 -26.925 1.00 0.00 198 PHE O C 1
ATOM 2239 O O . PHE A 1 175 ? 24.322 35.784 -26.530 1.00 0.00 198 PHE O O 1
ATOM 2256 N N . ILE A 1 176 ? 26.288 34.763 -26.097 1.00 0.00 199 ILE O N 1
ATOM 2257 C CA . ILE A 1 176 ? 26.089 34.458 -24.705 1.00 0.00 199 ILE O CA 1
ATOM 2258 C C . ILE A 1 176 ? 26.906 35.499 -23.938 1.00 0.00 199 ILE O C 1
ATOM 2259 O O . ILE A 1 176 ? 28.048 35.719 -24.370 1.00 0.00 199 ILE O O 1
ATOM 2275 N N . ARG A 1 177 ? 26.336 36.048 -22.817 1.00 0.00 200 ARG O N 1
ATOM 2276 C CA . ARG A 1 177 ? 27.133 36.946 -22.015 1.00 0.00 200 ARG O CA 1
ATOM 2277 C C . ARG A 1 177 ? 27.023 36.429 -20.554 1.00 0.00 200 ARG O C 1
ATOM 2278 O O . ARG A 1 177 ? 25.970 36.233 -20.034 1.00 0.00 200 ARG O O 1
ATOM 2299 N N . LEU A 1 178 ? 28.157 36.083 -19.898 1.00 0.00 201 LEU O N 1
ATOM 2300 C CA . LEU A 1 178 ? 28.199 35.587 -18.648 1.00 0.00 201 LEU O CA 1
ATOM 2301 C C . LEU A 1 178 ? 28.817 36.722 -17.941 1.00 0.00 201 LEU O C 1
ATOM 2302 O O . LEU A 1 178 ? 29.974 37.056 -18.230 1.00 0.00 201 LEU O O 1
ATOM 2318 N N . ILE A 1 179 ? 28.121 37.426 -16.965 1.00 0.00 202 ILE O N 1
ATOM 2319 C CA . ILE A 1 179 ? 28.660 38.594 -16.256 1.00 0.00 202 ILE O CA 1
ATOM 2320 C C . ILE A 1 179 ? 29.034 38.051 -14.870 1.00 0.00 202 ILE O C 1
ATOM 2321 O O . ILE A 1 179 ? 28.184 37.466 -14.166 1.00 0.00 202 ILE O O 1
ATOM 2337 N N . PRO A 1 180 ? 30.271 38.128 -14.418 1.00 0.00 203 PRO O N 1
ATOM 2338 C CA . PRO A 1 180 ? 30.453 37.738 -13.029 1.00 0.00 203 PRO O CA 1
ATOM 2339 C C . PRO A 1 180 ? 30.162 38.868 -12.016 1.00 0.00 203 PRO O C 1
ATOM 2340 O O . PRO A 1 180 ? 30.778 39.928 -12.219 1.00 0.00 203 PRO O O 1
ATOM 2351 N N . LEU A 1 181 ? 29.243 38.604 -11.076 1.00 0.00 204 LEU O N 1
ATOM 2352 C CA . LEU A 1 181 ? 28.874 39.645 -10.163 1.00 0.00 204 LEU O CA 1
ATOM 2353 C C . LEU A 1 181 ? 29.636 39.414 -8.866 1.00 0.00 204 LEU O C 1
ATOM 2354 O O . LEU A 1 181 ? 29.651 38.350 -8.275 1.00 0.00 204 LEU O O 1
ATOM 2370 N N . GLY A 1 182 ? 30.294 40.507 -8.278 1.00 0.00 205 GLY O N 1
ATOM 2371 C CA . GLY A 1 182 ? 31.059 40.364 -7.042 1.00 0.00 205 GLY O CA 1
ATOM 2372 C C . GLY A 1 182 ? 32.430 40.004 -7.457 1.00 0.00 205 GLY O C 1
ATOM 2373 O O . GLY A 1 182 ? 32.606 39.525 -8.609 1.00 0.00 205 GLY O O 1
ATOM 2377 N N . TRP A 1 183 ? 33.513 40.088 -6.686 1.00 0.00 206 TRP O N 1
ATOM 2378 C CA . TRP A 1 183 ? 34.825 39.760 -7.063 1.00 0.00 206 TRP O CA 1
ATOM 2379 C C . TRP A 1 183 ? 35.668 39.611 -5.772 1.00 0.00 206 TRP O C 1
ATOM 2380 O O . TRP A 1 183 ? 35.455 40.341 -4.868 1.00 0.00 206 TRP O O 1
ATOM 2401 N N . HIS A 1 184 ? 36.612 38.635 -5.742 1.00 0.00 207 HIS O N 1
ATOM 2402 C CA . HIS A 1 184 ? 37.601 38.555 -4.694 1.00 0.00 207 HIS O CA 1
ATOM 2403 C C . HIS A 1 184 ? 38.754 39.071 -5.411 1.00 0.00 207 HIS O C 1
ATOM 2404 O O . HIS A 1 184 ? 39.477 38.353 -5.991 1.00 0.00 207 HIS O O 1
ATOM 2418 N N . VAL A 1 185 ? 39.004 40.388 -5.326 1.00 0.00 208 VAL O N 1
ATOM 2419 C CA . VAL A 1 185 ? 40.105 41.132 -5.982 1.00 0.00 208 VAL O CA 1
ATOM 2420 C C . VAL A 1 185 ? 39.816 41.399 -7.454 1.00 0.00 208 VAL O C 1
ATOM 2421 O O . VAL A 1 185 ? 39.812 42.520 -7.903 1.00 0.00 208 VAL O O 1
ATOM 2434 N N . ARG A 1 186 ? 39.527 40.317 -8.206 1.00 0.00 209 ARG O N 1
ATOM 2435 C CA . ARG A 1 186 ? 39.207 40.488 -9.574 1.00 0.00 209 ARG O CA 1
ATOM 2436 C C . ARG A 1 186 ? 38.612 39.187 -9.932 1.00 0.00 209 ARG O C 1
ATOM 2437 O O . ARG A 1 186 ? 38.535 38.254 -9.148 1.00 0.00 209 ARG O O 1
ATOM 2458 N N . ILE A 1 187 ? 38.079 39.160 -11.136 1.00 0.00 210 ILE O N 1
ATOM 2459 C CA . ILE A 1 187 ? 37.451 37.984 -11.629 1.00 0.00 210 ILE O CA 1
ATOM 2460 C C . ILE A 1 187 ? 38.404 37.328 -12.605 1.00 0.00 210 ILE O C 1
ATOM 2461 O O . ILE A 1 187 ? 39.309 37.916 -13.216 1.00 0.00 210 ILE O O 1
ATOM 2477 N N . ALA A 1 188 ? 38.343 35.977 -12.764 1.00 0.00 211 ALA O N 1
ATOM 2478 C CA . ALA A 1 188 ? 39.205 35.202 -13.585 1.00 0.00 211 ALA O CA 1
ATOM 2479 C C . ALA A 1 188 ? 38.611 33.808 -13.539 1.00 0.00 211 ALA O C 1
ATOM 2480 O O . ALA A 1 188 ? 38.963 33.013 -12.578 1.00 0.00 211 ALA O O 1
ATOM 2487 N N . ILE A 1 189 ? 37.799 33.453 -14.595 1.00 0.00 212 ILE O N 1
ATOM 2488 C CA . ILE A 1 189 ? 37.187 32.175 -14.703 1.00 0.00 212 ILE O CA 1
ATOM 2489 C C . ILE A 1 189 ? 37.580 31.570 -16.017 1.00 0.00 212 ILE O C 1
ATOM 2490 O O . ILE A 1 189 ? 38.041 32.263 -16.928 1.00 0.00 212 ILE O O 1
ATOM 2506 N N . ARG A 1 190 ? 37.419 30.211 -15.956 1.00 0.00 213 ARG O N 1
ATOM 2507 C CA . ARG A 1 190 ? 37.691 29.302 -17.040 1.00 0.00 213 ARG O CA 1
ATOM 2508 C C . ARG A 1 190 ? 36.414 28.649 -17.243 1.00 0.00 213 ARG O C 1
ATOM 2509 O O . ARG A 1 190 ? 35.597 28.503 -16.333 1.00 0.00 213 ARG O O 1
ATOM 2530 N N . MET A 1 191 ? 36.001 28.341 -18.476 1.00 0.00 214 MET O N 1
ATOM 2531 C CA . MET A 1 191 ? 34.703 27.852 -18.716 1.00 0.00 214 MET O CA 1
ATOM 2532 C C . MET A 1 191 ? 34.670 27.077 -20.005 1.00 0.00 214 MET O C 1
ATOM 2533 O O . MET A 1 191 ? 35.610 27.023 -20.798 1.00 0.00 214 MET O O 1
ATOM 2547 N N . GLU A 1 192 ? 33.518 26.312 -20.146 1.00 0.00 215 GLU O N 1
ATOM 2548 C CA . GLU A 1 192 ? 33.142 25.444 -21.172 1.00 0.00 215 GLU O CA 1
ATOM 2549 C C . GLU A 1 192 ? 31.720 25.419 -21.015 1.00 0.00 215 GLU O C 1
ATOM 2550 O O . GLU A 1 192 ? 31.134 25.522 -19.929 1.00 0.00 215 GLU O O 1
ATOM 2562 N N . LEU A 1 193 ? 31.001 25.318 -22.091 1.00 0.00 216 LEU O N 1
ATOM 2563 C CA . LEU A 1 193 ? 29.550 25.190 -22.190 1.00 0.00 216 LEU O CA 1
ATOM 2564 C C . LEU A 1 193 ? 29.144 23.779 -22.424 1.00 0.00 216 LEU O C 1
ATOM 2565 O O . LEU A 1 193 ? 29.823 23.005 -23.075 1.00 0.00 216 LEU O O 1
ATOM 2581 N N . LEU A 1 194 ? 27.928 23.415 -21.966 1.00 0.00 217 LEU O N 1
ATOM 2582 C CA . LEU A 1 194 ? 27.365 22.049 -22.161 1.00 0.00 217 LEU O CA 1
ATOM 2583 C C . LEU A 1 194 ? 26.183 22.378 -23.026 1.00 0.00 217 LEU O C 1
ATOM 2584 O O . LEU A 1 194 ? 25.522 23.438 -22.857 1.00 0.00 217 LEU O O 1
ATOM 2600 N N . GLU A 1 195 ? 25.866 21.500 -24.013 1.00 0.00 218 GLU O N 1
ATOM 2601 C CA . GLU A 1 195 ? 24.743 21.517 -24.889 1.00 0.00 218 GLU O CA 1
ATOM 2602 C C . GLU A 1 195 ? 24.157 20.176 -24.714 1.00 0.00 218 GLU O C 1
ATOM 2603 O O . GLU A 1 195 ? 24.315 19.449 -23.763 1.00 0.00 218 GLU O O 1
ATOM 2615 N N . CYS A 1 196 ? 23.378 19.795 -25.717 1.00 0.00 219 CYS O N 1
ATOM 2616 C CA . CYS A 1 196 ? 22.799 18.457 -25.755 1.00 0.00 219 CYS O CA 1
ATOM 2617 C C . CYS A 1 196 ? 22.606 17.996 -27.145 1.00 0.00 219 CYS O C 1
ATOM 2618 O O . CYS A 1 196 ? 21.863 18.575 -27.888 1.00 0.00 219 CYS O O 1
ATOM 2625 N N . VAL A 1 197 ? 23.152 16.836 -27.427 1.00 0.00 220 VAL O N 1
ATOM 2626 C CA . VAL A 1 197 ? 22.980 16.194 -28.748 1.00 0.00 220 VAL O CA 1
ATOM 2627 C C . VAL A 1 197 ? 22.478 14.902 -28.168 1.00 0.00 220 VAL O C 1
ATOM 2628 O O . VAL A 1 197 ? 23.010 14.373 -27.199 1.00 0.00 220 VAL O O 1
ATOM 2641 N N . SER A 1 198 ? 21.403 14.395 -28.767 1.00 0.00 221 SER O N 1
ATOM 2642 C CA . SER A 1 198 ? 20.772 13.173 -28.337 1.00 0.00 221 SER O CA 1
ATOM 2643 C C . SER A 1 198 ? 21.568 11.919 -28.080 1.00 0.00 221 SER O C 1
ATOM 2644 O O . SER A 1 198 ? 21.232 11.124 -27.202 1.00 0.00 221 SER O O 1
ATOM 2652 N N . LYS A 1 199 ? 22.748 11.793 -28.685 1.00 0.00 222 LYS O N 1
ATOM 2653 C CA . LYS A 1 199 ? 22.954 11.560 -30.091 1.00 0.00 222 LYS O CA 1
ATOM 2654 C C . LYS A 1 199 ? 22.271 10.270 -30.444 1.00 0.00 222 LYS O C 1
ATOM 2655 O O . LYS A 1 199 ? 21.595 10.153 -31.436 1.00 0.00 222 LYS O O 1
ATOM 2674 N N . CYS A 1 200 ? 22.468 9.267 -29.597 1.00 0.00 223 CYS O N 1
ATOM 2675 C CA . CYS A 1 200 ? 21.923 7.935 -29.721 1.00 0.00 223 CYS O CA 1
ATOM 2676 C C . CYS A 1 200 ? 22.725 7.053 -30.573 1.00 0.00 223 CYS O C 1
ATOM 2677 O O . CYS A 1 200 ? 23.289 7.540 -31.537 1.00 0.00 223 CYS O O 1
ATOM 2684 N N . ALA A 1 201 ? 22.840 5.720 -30.264 1.00 0.00 224 ALA O N 1
ATOM 2685 C CA . ALA A 1 201 ? 23.617 4.835 -31.025 1.00 0.00 224 ALA O CA 1
ATOM 2686 C C . ALA A 1 201 ? 22.844 3.582 -31.489 1.00 0.00 224 ALA O C 1
ATOM 2687 O O . ALA A 1 201 ? 22.116 3.645 -32.440 1.00 0.00 224 ALA O O 1
#

Secondary structure (DSSP, 8-state):
------SS-EE-STTTT-S-GGGEEES-TTSSSS--S-S-TTTSSTT--SS--S---SS-SS---EEEEEEEEEEEEEEEEE--SSS-----EEEEEEESTT-S--EE---TTTT--EEE--SSSS-EEEEEEEEEEEEEEEEEEEES-BSB---EEEEEE------

Solvent-accessible surface area: 9375 Å² total; per-residue (Å²): 211,106,95,70,157,21,92,171,69,105,62,35,3,1,106,96,31,124,6,67,68,123,30,13,52,14,8,21,122,115,65,165,61,0,23,96,40,54,50,64,12,59,44,0,46,11,78,23,108,78,146,8,0,0,0,27,0,98,125,19,101,34,56,22,60,3,14,3,17,7,123,98,74,55,51,3,10,0,7,17,0,12,3,6,45,81,117,70,7,146,95,8,116,1,16,4,14,30,48,37,72,52,162,160,120,46,88,125,5,105,18,131,142,56,80,100,112,67,7,141,0,5,59,97,94,56,59,62,39,111,17,79,6,135,44,58,8,82,0,68,37,6,44,4,22,0,57,33,122,53,98,60,2,1,5,0,3,8,0,10,21,31,74,67,174,104,162

Sequence (167 aa):
DCIPECPYHKPLGFESGEVTPDQITCSNPEQYVGWYSSWTANKARLNSQGFGCAWLSKFQDSSQWLQIDLKEIKVISGILTQGRCDIDEWMTKYSVQYRTDERLNWIYYKDQTGNNRVFYGNSDRTSTVQNLLRPPIISRFIRLIPLGWHVRIAIRMELLECVSKCA

Radius of gyration: 15.38 Å; Cα contacts (8 Å, |Δi|>4): 413; chains: 1; bounding box: 43×44×31 Å